Protein AF-A0A6N2VCG4-F1 (afdb_monomer_lite)

Sequence (103 aa):
MKKINLRELYPDVYTTDFFVDVTEEVYKIEYYTIANQKQARYNIDKKTKATATVQKINFGCFHKEQIENRYPQWLKTLVCSAWRKLFNKAKGRRNAAFLKHTS

Secondary structure (DSSP, 8-state):
-EEEEHHHH-TTT-SS--EEEE-HHHHHHHHHHHHHHHHHHHHHHHHHHHHHHHHHHHHHHHHHHHHHHHS-HHHHHHHHHHHHHHHHHHHHHHHHHHHTS--

Structure (mmCIF, N/CA/C/O backbone):
data_AF-A0A6N2VCG4-F1
#
_entry.id   AF-A0A6N2VCG4-F1
#
loop_
_atom_site.group_PDB
_atom_site.id
_atom_site.type_symbol
_atom_site.label_atom_id
_atom_site.label_alt_id
_atom_site.label_comp_id
_atom_site.label_asym_id
_atom_site.label_entity_id
_atom_site.label_seq_id
_atom_site.pdbx_PDB_ins_code
_atom_site.Cartn_x
_atom_site.Cartn_y
_atom_site.Cartn_z
_atom_site.occupancy
_atom_site.B_iso_or_equiv
_atom_site.auth_seq_id
_atom_site.auth_comp_id
_atom_site.auth_asym_id
_atom_site.auth_atom_id
_atom_site.pdbx_PDB_model_num
ATOM 1 N N . MET A 1 1 ? -16.880 8.796 19.935 1.00 82.56 1 MET A N 1
ATOM 2 C CA . MET A 1 1 ? -16.805 7.709 18.933 1.00 82.56 1 MET A CA 1
ATOM 3 C C . MET A 1 1 ? -16.320 8.295 17.614 1.00 82.56 1 MET A C 1
ATOM 5 O O . MET A 1 1 ? -16.488 9.494 17.403 1.00 82.56 1 M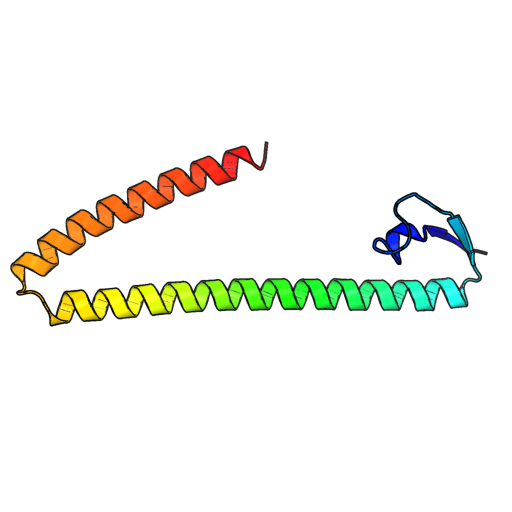ET A O 1
ATOM 9 N N . LYS A 1 2 ? -15.652 7.501 16.780 1.00 88.38 2 LYS A N 1
ATOM 10 C CA . LYS A 1 2 ? -15.103 7.887 15.476 1.00 88.38 2 LYS A CA 1
ATOM 11 C C . LYS A 1 2 ? -15.692 6.972 14.412 1.00 88.38 2 LYS A C 1
ATOM 13 O O . LYS A 1 2 ? -15.810 5.780 14.647 1.00 88.38 2 LYS A O 1
ATOM 18 N N . LYS A 1 3 ? -16.012 7.519 13.246 1.00 90.69 3 LYS A N 1
ATOM 19 C CA . LYS A 1 3 ? -16.592 6.764 12.136 1.00 90.69 3 LYS A CA 1
ATOM 20 C C . LYS A 1 3 ? -15.494 6.373 11.151 1.00 90.69 3 LYS A C 1
ATOM 22 O O . LYS A 1 3 ? -14.729 7.238 10.730 1.00 90.69 3 LYS A O 1
ATOM 27 N N . ILE A 1 4 ? -15.413 5.095 10.799 1.00 91.31 4 ILE A N 1
ATOM 28 C CA . ILE A 1 4 ? -14.426 4.557 9.848 1.00 91.31 4 ILE A CA 1
ATOM 29 C C . ILE A 1 4 ? -15.119 3.915 8.653 1.00 91.31 4 ILE A C 1
ATOM 31 O O . ILE A 1 4 ? -16.195 3.345 8.815 1.00 91.31 4 ILE A O 1
ATOM 35 N N . ASN A 1 5 ? -14.502 3.993 7.472 1.00 91.12 5 ASN A N 1
ATOM 36 C CA . ASN A 1 5 ? -14.950 3.281 6.275 1.00 91.12 5 ASN A CA 1
ATOM 37 C C . ASN A 1 5 ? -14.174 1.965 6.132 1.00 91.12 5 ASN A C 1
ATOM 39 O O . ASN A 1 5 ? -12.959 1.976 5.925 1.00 91.12 5 ASN A O 1
ATOM 43 N N . LEU A 1 6 ? -14.869 0.829 6.203 1.00 89.31 6 LEU A N 1
ATOM 44 C CA . LEU A 1 6 ? -14.235 -0.487 6.107 1.00 89.31 6 LEU A CA 1
ATOM 45 C C . LEU A 1 6 ? -13.643 -0.777 4.725 1.00 89.31 6 LEU A C 1
ATOM 47 O O . LEU A 1 6 ? -12.697 -1.553 4.637 1.00 89.31 6 LEU A O 1
ATOM 51 N N . ARG A 1 7 ? -14.120 -0.125 3.659 1.00 90.38 7 ARG A N 1
ATOM 52 C CA . ARG A 1 7 ? -13.527 -0.254 2.319 1.00 90.38 7 ARG A CA 1
ATOM 53 C C . ARG A 1 7 ? -12.099 0.278 2.255 1.00 90.38 7 ARG A C 1
ATOM 55 O O . ARG A 1 7 ? -11.276 -0.256 1.522 1.00 90.38 7 ARG A O 1
ATOM 62 N N . GLU A 1 8 ? -11.788 1.327 3.011 1.00 86.25 8 GLU A N 1
ATOM 63 C CA . GLU A 1 8 ? -10.429 1.877 3.045 1.00 86.25 8 GLU A CA 1
ATOM 64 C C . GLU A 1 8 ? -9.457 0.969 3.804 1.00 86.25 8 GLU A C 1
ATOM 66 O O . GLU A 1 8 ? -8.264 0.946 3.499 1.00 86.25 8 GLU A O 1
ATOM 71 N N . LEU A 1 9 ? -9.982 0.231 4.785 1.00 84.75 9 LEU A N 1
ATOM 72 C CA . LEU A 1 9 ? -9.235 -0.689 5.639 1.00 84.75 9 LEU A CA 1
ATOM 73 C C . LEU A 1 9 ? -9.024 -2.046 4.967 1.00 84.75 9 LEU A C 1
ATOM 75 O O . LEU A 1 9 ? -7.913 -2.568 4.936 1.00 84.75 9 LEU A O 1
ATOM 79 N N . TYR A 1 10 ? -10.092 -2.592 4.394 1.00 85.81 10 TYR A N 1
ATOM 80 C CA . TYR A 1 10 ? -10.131 -3.927 3.814 1.00 85.81 10 TYR A CA 1
ATOM 81 C C . TYR A 1 10 ? -10.778 -3.868 2.423 1.00 85.81 10 TYR A C 1
ATOM 83 O O . TYR A 1 10 ? -11.869 -4.410 2.229 1.00 85.81 10 TYR A O 1
ATOM 91 N N . PRO A 1 11 ? -10.118 -3.225 1.437 1.00 85.06 11 PRO A N 1
ATOM 92 C CA . PRO A 1 11 ? -10.665 -3.060 0.087 1.00 85.06 11 PRO A CA 1
ATOM 93 C C . PRO A 1 11 ? -10.892 -4.392 -0.640 1.00 85.06 11 PRO A C 1
ATOM 95 O O . PRO A 1 11 ? -11.699 -4.457 -1.561 1.00 85.06 11 PRO A O 1
ATOM 98 N N . ASP A 1 12 ? -10.201 -5.450 -0.211 1.00 87.62 12 ASP A N 1
ATOM 99 C CA . ASP A 1 12 ? -10.345 -6.801 -0.757 1.00 87.62 12 ASP A CA 1
ATOM 100 C C . ASP A 1 12 ? -11.586 -7.533 -0.205 1.00 87.62 12 ASP A C 1
ATOM 102 O O . ASP A 1 12 ? -12.034 -8.518 -0.785 1.00 87.62 12 ASP A O 1
ATOM 106 N N . VAL A 1 13 ? -12.147 -7.056 0.914 1.00 92.00 13 VAL A N 1
ATOM 107 C CA . VAL A 1 13 ? -13.306 -7.655 1.601 1.00 92.00 13 VAL A CA 1
ATOM 108 C C . VAL A 1 13 ? -14.566 -6.816 1.388 1.00 92.00 13 VAL A C 1
ATOM 110 O O . VAL A 1 13 ? -15.635 -7.363 1.130 1.00 92.00 13 VAL A O 1
ATOM 113 N N . TYR A 1 14 ? -14.448 -5.487 1.462 1.00 90.25 14 TYR A N 1
ATOM 114 C CA . TYR A 1 14 ? -15.559 -4.554 1.286 1.00 90.25 14 TYR A CA 1
ATOM 115 C C . TYR A 1 14 ? -15.390 -3.781 -0.017 1.00 90.25 14 TYR A C 1
ATOM 117 O O . TYR A 1 14 ? -14.531 -2.911 -0.139 1.00 90.25 14 TYR A O 1
ATOM 125 N N . THR A 1 15 ? -16.241 -4.074 -0.997 1.00 90.81 15 THR A N 1
ATOM 126 C CA . THR A 1 15 ? -16.222 -3.415 -2.312 1.00 90.81 15 THR A CA 1
ATOM 127 C C . THR A 1 15 ? -16.977 -2.085 -2.327 1.00 90.81 15 THR A C 1
ATOM 129 O O . THR A 1 15 ? -16.758 -1.255 -3.210 1.00 90.81 15 THR A O 1
ATOM 132 N N . THR A 1 16 ? -17.857 -1.870 -1.350 1.00 93.88 16 THR A N 1
ATOM 133 C CA . THR A 1 16 ? -18.690 -0.673 -1.185 1.00 93.88 16 THR A CA 1
ATOM 134 C C . THR A 1 16 ? -18.378 0.029 0.126 1.00 93.88 16 THR A C 1
ATOM 136 O O . THR A 1 16 ? -17.894 -0.595 1.069 1.00 93.88 16 THR A O 1
ATOM 139 N N . ASP A 1 17 ? -18.684 1.323 0.200 1.00 93.00 17 ASP A N 1
ATOM 140 C CA . ASP A 1 17 ? -18.466 2.099 1.418 1.00 93.00 17 ASP A CA 1
ATOM 141 C C . ASP A 1 17 ? -19.383 1.602 2.541 1.00 93.00 17 ASP A C 1
ATOM 143 O O . ASP A 1 17 ? -20.607 1.574 2.402 1.00 93.00 17 ASP A O 1
ATOM 147 N N . PHE A 1 18 ? -18.778 1.195 3.655 1.00 93.38 18 PHE A N 1
ATOM 148 C CA . PHE A 1 18 ? -19.485 0.694 4.829 1.00 93.38 18 PHE A CA 1
ATOM 149 C C . PHE A 1 18 ? -18.899 1.339 6.073 1.00 93.38 18 PHE A C 1
ATOM 151 O O . PHE A 1 18 ? -17.703 1.210 6.343 1.00 93.38 18 PHE A O 1
ATOM 158 N N . PHE A 1 19 ? -19.741 2.050 6.821 1.00 92.38 19 PHE A N 1
ATOM 159 C CA . PHE A 1 19 ? -19.283 2.866 7.933 1.00 92.38 19 PHE A CA 1
ATOM 160 C C . PHE A 1 19 ? -19.644 2.261 9.283 1.00 92.38 19 PHE A C 1
ATOM 162 O O . PHE A 1 19 ? -20.804 1.937 9.525 1.00 92.38 19 PHE A O 1
ATOM 169 N N . VAL A 1 20 ? -18.659 2.198 10.178 1.00 91.94 20 VAL A N 1
ATOM 170 C CA . VAL A 1 20 ? -18.825 1.716 11.555 1.00 91.94 20 VAL A CA 1
ATOM 171 C C . VAL A 1 20 ? -18.326 2.772 12.529 1.00 91.94 20 VAL A C 1
ATOM 173 O O . VAL A 1 20 ? -17.297 3.409 12.291 1.00 91.94 20 VAL A O 1
ATOM 176 N N . ASP A 1 21 ? -19.054 2.950 13.627 1.00 93.12 21 ASP A N 1
ATOM 177 C CA . ASP A 1 21 ? -18.611 3.768 14.748 1.00 93.12 21 ASP A CA 1
ATOM 178 C C . ASP A 1 21 ? -17.721 2.938 15.676 1.00 93.12 21 ASP A C 1
ATOM 180 O O . ASP A 1 21 ? -18.126 1.919 16.231 1.00 93.12 21 ASP A O 1
ATOM 184 N N . VAL A 1 22 ? -16.485 3.388 15.844 1.00 88.69 22 VAL A N 1
ATOM 185 C CA . VAL A 1 22 ? -15.462 2.771 16.686 1.00 88.69 22 VAL A CA 1
ATOM 186 C C . VAL A 1 22 ? -15.017 3.726 17.789 1.00 88.69 22 VAL A C 1
ATOM 188 O O . VAL A 1 22 ? -15.203 4.947 17.731 1.00 88.69 22 VAL A O 1
ATOM 191 N N . THR A 1 23 ? -14.426 3.179 18.846 1.00 93.38 23 THR A N 1
ATOM 192 C CA . THR A 1 23 ? -13.816 3.985 19.907 1.00 93.38 23 THR A CA 1
ATOM 193 C C . THR A 1 23 ? -12.500 4.600 19.425 1.00 93.38 23 THR A C 1
ATOM 195 O O . THR A 1 23 ? -11.918 4.185 18.422 1.00 93.38 23 THR A O 1
ATOM 198 N N . GLU A 1 24 ? -12.023 5.634 20.119 1.00 88.00 24 GLU A N 1
ATOM 199 C CA . GLU A 1 24 ? -10.811 6.346 19.7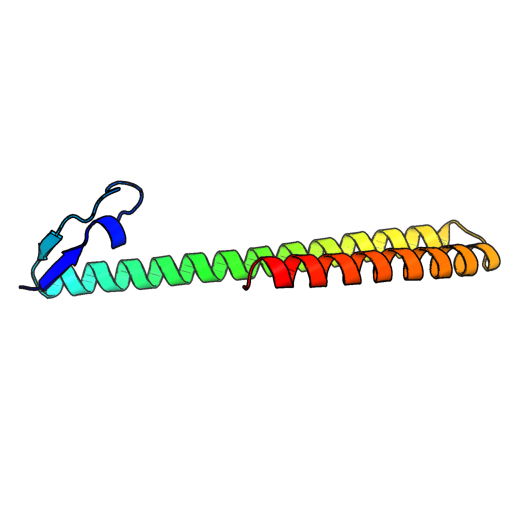02 1.00 88.00 24 GLU A CA 1
ATOM 200 C C . GLU A 1 24 ? -9.547 5.476 19.779 1.00 88.00 24 GLU A C 1
ATOM 202 O O . GLU A 1 24 ? -8.632 5.632 18.972 1.00 88.00 24 GLU A O 1
ATOM 207 N N . GLU A 1 25 ? -9.510 4.530 20.715 1.00 87.69 25 GLU A N 1
ATOM 208 C CA . GLU A 1 25 ? -8.415 3.567 20.855 1.00 87.69 25 GLU A CA 1
ATOM 209 C C . GLU A 1 25 ? -8.347 2.620 19.655 1.00 87.69 25 GLU A C 1
ATOM 211 O O . GLU A 1 25 ? -7.288 2.474 19.044 1.00 87.69 25 GLU A O 1
ATOM 216 N N . VAL A 1 26 ? -9.493 2.060 19.249 1.00 86.50 26 VAL A N 1
ATOM 217 C CA . VAL A 1 26 ? -9.597 1.192 18.066 1.00 86.50 26 VAL A CA 1
ATOM 218 C C . VAL A 1 26 ? -9.239 1.968 16.799 1.00 86.50 26 VAL A C 1
ATOM 220 O O . VAL A 1 26 ? -8.461 1.485 15.979 1.00 86.50 26 VAL A O 1
ATOM 223 N N . TYR A 1 27 ? -9.716 3.212 16.674 1.00 87.62 27 TYR A N 1
ATOM 224 C CA . TYR A 1 27 ? -9.369 4.086 15.551 1.00 87.62 27 TYR A CA 1
ATOM 225 C C . TYR A 1 27 ? -7.852 4.282 15.412 1.00 87.62 27 TYR A C 1
ATOM 227 O O . TYR A 1 27 ? -7.315 4.199 14.309 1.00 87.62 27 TYR A O 1
ATOM 235 N N . LYS A 1 28 ? -7.145 4.525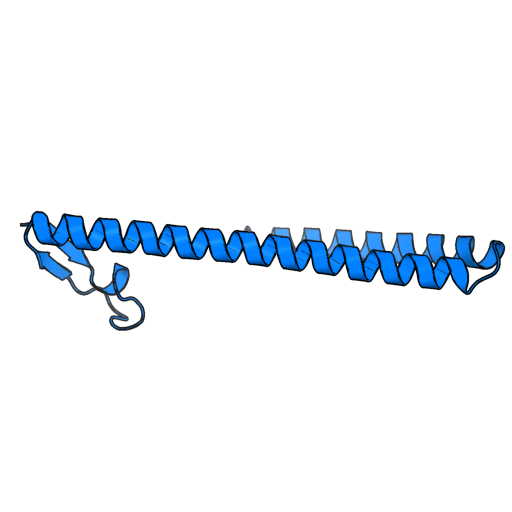 16.526 1.00 87.00 28 LYS A N 1
ATOM 236 C CA . LYS A 1 28 ? -5.687 4.719 16.521 1.00 87.00 28 LYS A CA 1
ATOM 237 C C . LYS A 1 28 ? -4.961 3.458 16.052 1.00 87.00 28 LYS A C 1
ATOM 239 O O . LYS A 1 28 ? -4.086 3.561 15.196 1.00 87.00 28 LYS A O 1
ATOM 244 N N . ILE A 1 29 ? -5.336 2.287 16.567 1.00 85.50 29 ILE A N 1
ATOM 245 C CA . ILE A 1 29 ? -4.711 1.004 16.203 1.00 85.50 29 ILE A CA 1
ATOM 246 C C . ILE A 1 29 ? -4.866 0.723 14.702 1.00 85.50 29 ILE A C 1
ATOM 248 O O . ILE A 1 29 ? -3.876 0.446 14.015 1.00 85.50 29 ILE A O 1
ATOM 252 N N . GLU A 1 30 ? -6.085 0.852 14.179 1.00 84.50 30 GLU A N 1
ATOM 253 C CA . GLU A 1 30 ? -6.382 0.630 12.758 1.00 84.50 30 GLU A CA 1
ATOM 254 C C . GLU A 1 30 ? -5.624 1.626 11.866 1.00 84.50 30 GLU A C 1
ATOM 256 O O . GLU A 1 30 ? -4.977 1.245 10.889 1.00 84.50 30 GLU A O 1
ATOM 261 N N . TYR A 1 31 ? -5.598 2.904 12.253 1.00 83.25 31 TYR A N 1
ATOM 262 C CA . TYR A 1 31 ? -4.890 3.947 11.513 1.00 83.25 31 TYR A CA 1
ATOM 263 C C . TYR A 1 31 ? -3.380 3.681 11.398 1.00 83.25 31 TYR A C 1
ATOM 265 O O . TYR A 1 31 ? -2.816 3.764 10.301 1.00 83.25 31 TYR A O 1
ATOM 273 N N . TYR A 1 32 ? -2.712 3.322 12.503 1.00 81.31 32 TYR A N 1
ATOM 274 C CA . TYR A 1 32 ? -1.281 2.992 12.479 1.00 81.31 32 TYR A CA 1
ATOM 275 C C . TYR A 1 32 ? -0.995 1.742 11.640 1.00 81.31 32 TYR A C 1
ATOM 277 O O . TYR A 1 32 ? 0.004 1.698 10.918 1.00 81.31 32 TYR A O 1
ATOM 285 N N . THR A 1 33 ? -1.887 0.752 11.682 1.00 82.62 33 THR A N 1
ATOM 286 C CA . THR A 1 33 ? -1.766 -0.473 10.883 1.00 82.62 33 THR A CA 1
ATOM 287 C C . THR A 1 33 ? -1.821 -0.159 9.388 1.00 82.62 33 THR A C 1
ATOM 289 O O . THR A 1 33 ? -0.923 -0.567 8.646 1.00 82.62 33 THR A O 1
ATOM 292 N N . ILE A 1 34 ? -2.786 0.656 8.946 1.00 82.38 34 ILE A N 1
ATOM 293 C CA . ILE A 1 34 ? -2.876 1.102 7.546 1.00 82.38 34 ILE A CA 1
ATOM 294 C C . ILE A 1 34 ? -1.632 1.890 7.132 1.00 82.38 34 ILE A C 1
ATOM 296 O O . ILE A 1 34 ? -1.090 1.660 6.049 1.00 82.38 34 ILE A O 1
ATOM 300 N N . ALA A 1 35 ? -1.187 2.841 7.959 1.00 81.44 35 ALA A N 1
ATOM 301 C CA . ALA A 1 35 ? -0.039 3.686 7.638 1.00 81.44 35 ALA A CA 1
ATOM 302 C C . ALA A 1 35 ? 1.223 2.838 7.408 1.00 81.44 35 ALA A C 1
ATOM 304 O O . ALA A 1 35 ? 1.914 3.004 6.399 1.00 81.44 35 ALA A O 1
ATOM 305 N N . ASN A 1 36 ? 1.458 1.854 8.279 1.00 81.25 36 ASN A N 1
ATOM 306 C CA . ASN A 1 36 ? 2.567 0.913 8.154 1.00 81.25 36 ASN A CA 1
ATOM 307 C C . ASN A 1 36 ? 2.438 0.024 6.906 1.00 81.25 36 ASN A C 1
ATOM 309 O O . ASN A 1 36 ? 3.414 -0.150 6.172 1.00 81.25 36 ASN A O 1
ATOM 313 N N . GLN A 1 37 ? 1.240 -0.490 6.607 1.00 82.69 37 GLN A N 1
ATOM 314 C CA . GLN A 1 37 ? 0.997 -1.283 5.396 1.00 82.69 37 GLN A CA 1
ATOM 315 C C . GLN A 1 37 ? 1.212 -0.467 4.111 1.00 82.69 37 GLN A C 1
ATOM 317 O O . GLN A 1 37 ? 1.856 -0.947 3.173 1.00 82.69 37 GLN A O 1
ATOM 322 N N . LYS A 1 38 ? 0.727 0.781 4.058 1.00 82.38 38 LYS A N 1
ATOM 323 C CA . LYS A 1 38 ? 0.944 1.698 2.925 1.00 82.38 38 LYS A CA 1
ATOM 324 C C . LYS A 1 38 ? 2.432 1.993 2.733 1.00 82.38 38 LYS A C 1
ATOM 326 O O . LYS A 1 38 ? 2.926 1.921 1.606 1.00 82.38 38 LYS A O 1
ATOM 331 N N . GLN A 1 39 ? 3.163 2.238 3.820 1.00 81.00 39 GLN A N 1
ATOM 332 C CA . GLN A 1 39 ? 4.608 2.456 3.773 1.00 81.00 39 GLN A CA 1
ATOM 333 C C . GLN A 1 39 ? 5.363 1.212 3.278 1.00 81.00 39 GLN A C 1
ATOM 335 O O . GLN A 1 39 ? 6.277 1.327 2.458 1.00 81.00 39 GLN A O 1
ATOM 340 N N . ALA A 1 40 ? 4.964 0.015 3.715 1.00 78.56 40 ALA A N 1
ATOM 341 C CA . ALA A 1 40 ? 5.544 -1.240 3.243 1.00 78.56 40 ALA A CA 1
ATOM 342 C C . ALA A 1 40 ? 5.316 -1.444 1.735 1.00 78.56 40 ALA A C 1
ATOM 344 O O . ALA A 1 40 ? 6.264 -1.756 1.011 1.00 78.56 40 ALA A O 1
ATOM 345 N N . ARG A 1 41 ? 4.096 -1.186 1.237 1.00 76.00 41 ARG A N 1
ATOM 346 C CA . ARG A 1 41 ? 3.784 -1.238 -0.205 1.00 76.00 41 ARG A CA 1
ATOM 347 C C . ARG A 1 41 ? 4.640 -0.253 -1.009 1.00 76.00 41 ARG A C 1
ATOM 349 O O . ARG A 1 41 ? 5.208 -0.643 -2.028 1.00 76.00 41 ARG A O 1
ATOM 356 N N . TYR A 1 42 ? 4.802 0.983 -0.532 1.00 75.25 42 TYR A N 1
ATOM 357 C CA . TYR A 1 42 ? 5.675 1.978 -1.170 1.00 75.25 42 TYR A CA 1
ATOM 358 C C . TYR A 1 42 ? 7.140 1.515 -1.242 1.00 75.25 42 TYR A C 1
ATOM 360 O O . TYR A 1 42 ? 7.796 1.637 -2.279 1.00 75.25 42 TYR A O 1
ATOM 368 N N . ASN A 1 43 ? 7.654 0.924 -0.162 1.00 77.31 43 ASN A N 1
ATOM 369 C CA . ASN A 1 43 ? 9.027 0.422 -0.118 1.00 77.31 43 ASN A CA 1
ATOM 370 C C . ASN A 1 43 ? 9.250 -0.755 -1.092 1.00 77.31 43 ASN A C 1
ATOM 372 O O . ASN A 1 43 ? 10.309 -0.834 -1.722 1.00 77.31 43 ASN A O 1
ATOM 376 N N . ILE A 1 44 ? 8.256 -1.63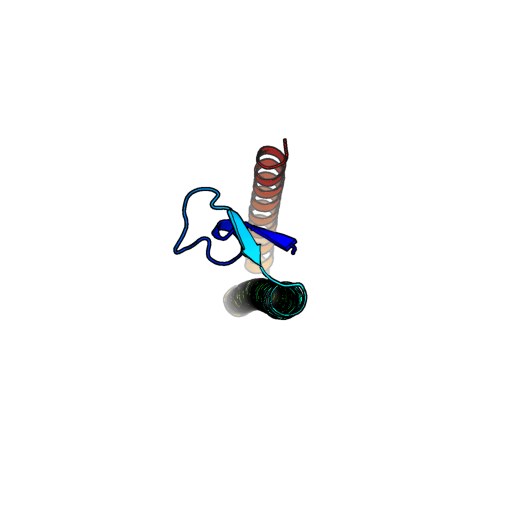7 -1.263 1.00 75.25 44 ILE A N 1
ATOM 377 C CA . ILE A 1 44 ? 8.291 -2.732 -2.248 1.00 75.25 44 ILE A CA 1
ATOM 378 C C . ILE A 1 44 ? 8.297 -2.179 -3.679 1.00 75.25 44 ILE A C 1
ATOM 380 O O . ILE A 1 44 ? 9.135 -2.581 -4.488 1.00 75.25 44 ILE A O 1
ATOM 384 N N . ASP A 1 45 ? 7.420 -1.226 -3.997 1.00 68.19 45 ASP A N 1
ATOM 385 C CA . ASP A 1 45 ? 7.373 -0.578 -5.316 1.00 68.19 45 ASP A CA 1
ATOM 386 C C . ASP A 1 45 ? 8.706 0.119 -5.660 1.00 68.19 45 ASP A C 1
ATOM 388 O O . ASP A 1 45 ? 9.259 -0.053 -6.748 1.00 68.19 45 ASP A O 1
ATOM 392 N N . LYS A 1 46 ? 9.316 0.815 -4.695 1.00 70.81 46 LYS A N 1
ATOM 393 C CA . LYS A 1 46 ? 10.640 1.426 -4.879 1.00 70.81 46 LYS A CA 1
ATOM 394 C C . LYS A 1 46 ? 11.728 0.382 -5.151 1.00 70.81 46 LYS A C 1
ATOM 396 O O . LYS A 1 46 ? 12.549 0.574 -6.051 1.00 70.81 46 LYS A O 1
ATOM 401 N N . LYS A 1 47 ? 11.734 -0.732 -4.407 1.00 66.88 47 LYS A N 1
ATOM 402 C CA . LYS A 1 47 ? 12.701 -1.827 -4.596 1.00 66.88 47 LYS A CA 1
ATOM 403 C C . LYS A 1 47 ? 12.520 -2.500 -5.958 1.00 66.88 47 LYS A C 1
ATOM 405 O O . LYS A 1 47 ? 13.505 -2.701 -6.660 1.00 66.88 47 LYS A O 1
ATOM 410 N N . THR A 1 48 ? 11.286 -2.777 -6.375 1.00 64.88 48 THR A N 1
ATOM 411 C CA . THR A 1 48 ? 10.994 -3.401 -7.679 1.00 64.88 48 THR A CA 1
ATOM 412 C C . THR A 1 48 ? 11.361 -2.491 -8.854 1.00 64.88 48 THR A C 1
ATOM 414 O O . THR A 1 48 ? 11.987 -2.956 -9.808 1.00 64.88 48 THR A O 1
ATOM 417 N N . LYS A 1 49 ? 11.095 -1.180 -8.767 1.00 61.41 49 LYS A N 1
ATOM 418 C CA . LYS A 1 49 ? 11.548 -0.186 -9.760 1.00 61.41 49 LYS A CA 1
ATOM 419 C C . LYS A 1 49 ? 13.073 -0.096 -9.843 1.00 61.41 49 LYS A C 1
ATOM 421 O O . LYS A 1 49 ? 13.623 -0.038 -10.948 1.00 61.41 49 LYS A O 1
ATOM 426 N N . ALA A 1 50 ? 13.765 -0.134 -8.704 1.00 61.56 50 ALA A N 1
ATOM 427 C CA . ALA A 1 50 ? 15.225 -0.165 -8.665 1.00 61.56 50 ALA A CA 1
ATOM 428 C C . ALA A 1 50 ? 15.778 -1.454 -9.304 1.00 61.56 50 ALA A C 1
ATOM 430 O O . ALA A 1 50 ? 16.651 -1.383 -10.168 1.00 61.56 50 ALA A O 1
ATOM 431 N N . THR A 1 51 ? 15.215 -2.622 -8.980 1.00 61.59 51 THR A N 1
ATOM 432 C CA . THR A 1 51 ? 15.627 -3.913 -9.555 1.00 61.59 51 THR A CA 1
ATOM 433 C C . THR A 1 51 ? 15.368 -3.993 -11.062 1.00 61.59 51 THR A C 1
ATOM 435 O O . THR A 1 51 ? 16.256 -4.404 -11.806 1.00 61.59 51 THR A O 1
ATOM 438 N N . ALA A 1 52 ? 14.209 -3.533 -11.547 1.00 61.03 52 ALA A N 1
ATOM 439 C CA . ALA A 1 52 ? 13.907 -3.483 -12.981 1.00 61.03 52 ALA A CA 1
ATOM 440 C C . ALA A 1 52 ? 14.858 -2.545 -13.750 1.00 61.03 52 ALA A C 1
ATOM 442 O O . ALA A 1 52 ? 15.172 -2.782 -14.919 1.00 61.03 52 ALA A O 1
ATOM 443 N N . THR A 1 53 ? 15.338 -1.484 -13.094 1.00 57.72 53 THR A N 1
ATOM 444 C CA . THR A 1 53 ? 16.321 -0.552 -13.663 1.00 57.72 53 THR A CA 1
ATOM 445 C C . THR A 1 53 ? 17.710 -1.188 -13.738 1.00 57.72 53 THR A C 1
ATOM 447 O O . THR A 1 53 ? 18.335 -1.148 -14.796 1.00 57.72 53 THR A O 1
ATOM 450 N N . VAL A 1 54 ? 18.162 -1.849 -12.667 1.00 60.91 54 VAL A N 1
ATOM 451 C CA . VAL A 1 54 ? 19.449 -2.568 -12.632 1.00 60.91 54 VAL A CA 1
ATOM 452 C C . V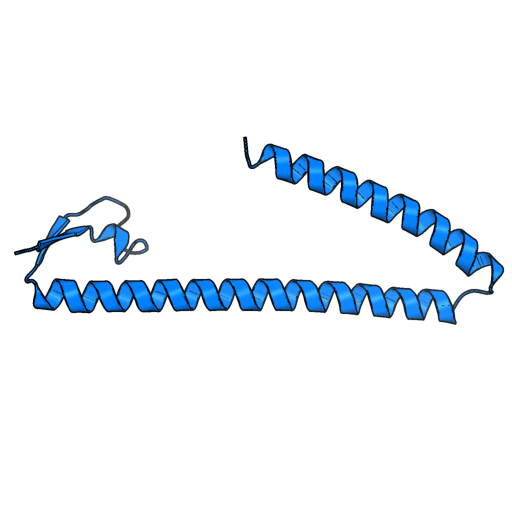AL A 1 54 ? 19.481 -3.709 -13.651 1.00 60.91 54 VAL A C 1
ATOM 454 O O . VAL A 1 54 ? 20.440 -3.825 -14.409 1.00 60.91 54 VAL A O 1
ATOM 457 N N . GLN A 1 55 ? 18.411 -4.503 -13.757 1.00 58.94 55 GLN A N 1
ATOM 458 C CA . GLN A 1 55 ? 18.329 -5.572 -14.757 1.00 58.94 55 GLN A CA 1
ATOM 459 C C . GLN A 1 55 ? 18.422 -5.027 -16.190 1.00 58.94 55 GLN A C 1
ATOM 461 O O . GLN A 1 55 ? 19.180 -5.563 -16.996 1.00 58.94 55 GLN A O 1
ATOM 466 N N . LYS A 1 56 ? 17.730 -3.923 -16.513 1.00 60.53 56 LYS A N 1
ATOM 467 C CA . LYS A 1 56 ? 17.842 -3.270 -17.833 1.00 60.53 56 LYS A CA 1
ATOM 468 C C . LYS A 1 56 ? 19.264 -2.795 -18.142 1.00 60.53 56 LYS A C 1
ATOM 470 O O . LYS A 1 56 ? 19.691 -2.902 -19.291 1.00 60.53 56 LYS A O 1
ATOM 475 N N . ILE A 1 57 ? 19.985 -2.280 -17.145 1.00 60.59 57 ILE A N 1
ATOM 476 C CA . ILE A 1 57 ? 21.382 -1.850 -17.301 1.00 60.59 57 ILE A CA 1
ATOM 477 C C . ILE A 1 57 ? 22.284 -3.062 -17.557 1.00 60.59 57 ILE A C 1
ATOM 479 O O . ILE A 1 57 ? 23.070 -3.033 -18.501 1.00 60.59 57 ILE A O 1
ATOM 483 N N . ASN A 1 58 ? 22.108 -4.152 -16.807 1.00 56.41 58 ASN A N 1
ATOM 484 C CA . ASN A 1 58 ? 22.895 -5.378 -16.974 1.00 56.41 58 ASN A CA 1
ATOM 485 C C . ASN A 1 58 ? 22.679 -6.025 -18.352 1.00 56.41 58 ASN A C 1
ATOM 487 O O . ASN A 1 58 ? 23.652 -6.351 -19.030 1.00 56.41 58 ASN A O 1
ATOM 491 N N . PHE A 1 59 ? 21.428 -6.134 -18.822 1.00 49.47 59 PHE A N 1
ATOM 492 C CA . PHE A 1 59 ? 21.137 -6.637 -20.174 1.00 49.47 59 PHE A CA 1
ATOM 493 C C . PHE A 1 59 ? 21.741 -5.753 -21.275 1.00 49.47 59 PHE A C 1
ATOM 495 O O . PHE A 1 59 ? 22.235 -6.274 -22.278 1.00 49.47 59 PHE A O 1
ATOM 502 N N . GLY A 1 60 ? 21.724 -4.427 -21.089 1.00 57.56 60 GLY A N 1
ATOM 503 C CA . GLY A 1 60 ? 22.349 -3.478 -22.011 1.00 57.56 60 GLY A CA 1
ATOM 504 C C . GLY A 1 60 ? 23.877 -3.576 -22.030 1.00 57.56 60 GLY A C 1
ATOM 505 O O . GLY A 1 60 ? 24.474 -3.518 -23.104 1.00 57.56 60 GLY A O 1
ATOM 506 N N . CYS A 1 61 ? 24.503 -3.767 -20.865 1.00 58.81 61 CYS A N 1
ATOM 507 C CA . CYS A 1 61 ? 25.953 -3.914 -20.726 1.00 58.81 61 CYS A CA 1
ATOM 508 C C . CYS A 1 61 ? 26.456 -5.212 -21.370 1.00 58.81 61 CYS A C 1
ATOM 510 O O . CYS A 1 61 ? 27.380 -5.173 -22.179 1.00 58.81 61 CYS A O 1
ATOM 512 N N . PHE A 1 62 ? 25.774 -6.333 -21.112 1.00 52.88 62 PHE A N 1
ATO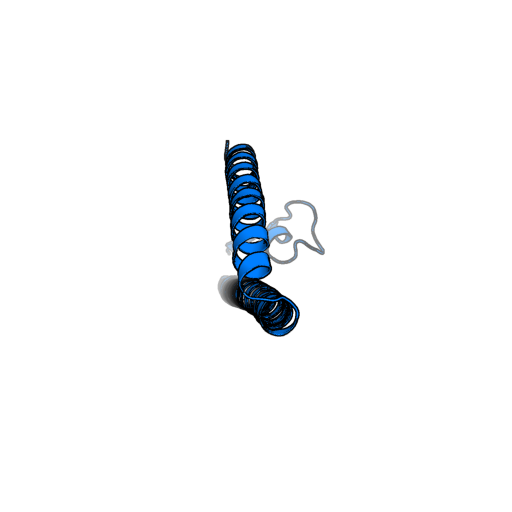M 513 C CA . PHE A 1 62 ? 26.114 -7.633 -21.695 1.00 52.88 62 PHE A CA 1
ATOM 514 C C . PHE A 1 62 ? 26.027 -7.627 -23.229 1.00 52.88 62 PHE A C 1
ATOM 516 O O . PHE A 1 62 ? 26.922 -8.116 -23.914 1.00 52.88 62 PHE A O 1
ATOM 523 N N . HIS A 1 63 ? 24.983 -7.012 -23.799 1.00 58.75 63 HIS A N 1
ATOM 524 C CA . HIS A 1 63 ? 24.867 -6.883 -25.257 1.00 58.75 63 HIS A CA 1
ATOM 525 C C . HIS A 1 63 ? 25.961 -5.995 -25.858 1.00 58.75 63 HIS A C 1
ATOM 527 O O . HIS A 1 63 ? 26.443 -6.284 -26.953 1.00 58.75 63 HIS A O 1
ATOM 533 N N . LYS A 1 64 ? 26.367 -4.928 -25.160 1.00 60.75 64 LYS A N 1
ATOM 534 C CA . LYS A 1 64 ? 27.445 -4.046 -25.616 1.00 60.75 64 LYS A CA 1
ATOM 535 C C . LYS A 1 64 ? 28.785 -4.788 -25.673 1.00 60.75 64 LYS A C 1
ATOM 537 O O . LYS A 1 64 ? 29.431 -4.750 -26.716 1.00 60.75 64 LYS A O 1
ATOM 542 N N . GLU A 1 65 ? 29.150 -5.517 -24.618 1.00 63.03 65 GLU A N 1
ATOM 543 C CA . GLU A 1 65 ? 30.380 -6.326 -24.588 1.00 63.03 65 GLU A CA 1
ATOM 544 C C . GLU A 1 65 ? 30.384 -7.428 -25.656 1.00 63.03 65 GLU A C 1
ATOM 546 O O . GLU A 1 65 ? 31.398 -7.641 -26.320 1.00 63.03 65 GLU A O 1
ATOM 551 N N . GLN A 1 66 ? 29.249 -8.094 -25.899 1.00 60.56 66 GLN A N 1
ATOM 552 C CA . GLN A 1 66 ? 29.166 -9.099 -26.965 1.00 60.56 66 GLN A CA 1
ATOM 553 C C . GLN A 1 66 ? 29.349 -8.505 -28.367 1.00 60.56 66 GLN A C 1
ATOM 555 O O . GLN A 1 66 ? 30.010 -9.113 -29.211 1.00 60.56 66 GLN A O 1
ATOM 560 N N . ILE A 1 67 ? 28.786 -7.324 -28.631 1.00 62.06 67 ILE A N 1
ATOM 561 C CA . ILE A 1 67 ? 28.952 -6.632 -29.917 1.00 62.06 67 ILE A CA 1
ATOM 562 C C . ILE A 1 67 ? 30.402 -6.153 -30.083 1.00 62.06 67 ILE A C 1
ATOM 564 O O . ILE A 1 67 ? 30.970 -6.274 -31.169 1.00 62.06 67 ILE A O 1
ATOM 568 N N . GLU A 1 68 ? 31.020 -5.645 -29.015 1.00 61.72 68 GLU A N 1
ATOM 569 C CA . GLU A 1 68 ? 32.402 -5.161 -29.036 1.00 61.72 68 GLU A CA 1
ATOM 570 C C . GLU A 1 68 ? 33.431 -6.295 -29.175 1.00 61.72 68 GLU A C 1
ATOM 572 O O . GLU A 1 68 ? 34.453 -6.091 -29.828 1.00 61.72 68 GLU A O 1
ATOM 577 N N . ASN A 1 69 ? 33.163 -7.495 -28.658 1.00 64.31 69 ASN A N 1
ATOM 578 C CA . ASN A 1 69 ? 34.093 -8.625 -28.770 1.00 64.31 69 ASN A CA 1
ATOM 579 C C . ASN A 1 69 ? 33.919 -9.456 -30.053 1.00 64.31 69 ASN A C 1
ATOM 581 O O . ASN A 1 69 ? 34.848 -10.154 -30.450 1.00 64.31 69 ASN A O 1
ATOM 585 N N . ARG A 1 70 ? 32.755 -9.395 -30.722 1.00 62.69 70 ARG A N 1
ATOM 586 C CA . ARG A 1 70 ? 32.445 -10.252 -31.885 1.00 62.69 70 ARG A CA 1
ATOM 587 C C . ARG A 1 70 ? 32.750 -9.621 -33.249 1.00 62.69 70 ARG A C 1
ATOM 589 O O . ARG A 1 70 ? 32.947 -10.361 -34.208 1.00 62.69 70 ARG A O 1
ATOM 596 N N . TYR A 1 71 ? 32.784 -8.293 -33.368 1.00 57.34 71 TYR A N 1
ATOM 597 C CA . TYR A 1 71 ? 32.883 -7.628 -34.675 1.00 57.34 71 TYR A CA 1
ATOM 598 C C . TYR A 1 71 ? 34.173 -6.811 -34.853 1.00 57.34 71 TYR A C 1
ATOM 600 O O . TYR A 1 71 ? 34.607 -6.149 -33.912 1.00 57.34 71 TYR A O 1
ATOM 608 N N . PRO A 1 72 ? 34.778 -6.788 -36.058 1.00 67.12 72 PRO A N 1
ATOM 609 C CA . PRO A 1 72 ? 35.938 -5.945 -36.353 1.00 67.12 72 PRO A CA 1
ATOM 610 C C . PRO A 1 72 ? 35.601 -4.444 -36.258 1.00 67.12 72 PRO A C 1
ATOM 612 O O . PRO A 1 72 ? 34.445 -4.041 -36.400 1.00 67.12 72 PRO A O 1
ATOM 615 N N . GLN A 1 73 ? 36.618 -3.604 -36.020 1.00 64.44 73 GLN A N 1
ATOM 616 C CA . GLN A 1 73 ? 36.490 -2.181 -35.645 1.00 64.44 73 GLN A CA 1
ATOM 617 C C . GLN A 1 73 ? 35.510 -1.372 -36.522 1.00 64.44 73 GLN A C 1
ATOM 619 O O . GLN A 1 73 ? 34.752 -0.552 -36.009 1.00 64.44 73 GLN A O 1
ATOM 624 N N . TRP A 1 74 ? 35.486 -1.623 -37.835 1.00 61.25 74 TRP A N 1
ATOM 625 C CA . TRP A 1 74 ? 34.632 -0.910 -38.793 1.00 61.25 74 TRP A CA 1
ATOM 626 C C . TRP A 1 74 ? 33.140 -1.280 -38.673 1.00 61.25 74 TRP A C 1
ATOM 628 O O . TRP A 1 74 ? 32.271 -0.416 -38.809 1.00 61.25 74 TRP A O 1
ATOM 638 N N . LEU A 1 75 ? 32.831 -2.537 -38.331 1.00 61.34 75 LEU A N 1
ATOM 639 C CA . LEU A 1 75 ? 31.468 -3.016 -38.077 1.00 61.34 75 LEU A CA 1
ATOM 640 C C . LEU A 1 75 ? 30.916 -2.471 -36.751 1.00 61.34 75 LEU A C 1
ATOM 642 O O . LEU A 1 75 ? 29.731 -2.141 -36.679 1.00 61.34 75 LEU A O 1
ATOM 646 N N . LYS A 1 76 ? 31.769 -2.283 -35.730 1.00 60.25 76 LYS A N 1
ATOM 647 C CA . LYS A 1 76 ? 31.376 -1.655 -34.452 1.00 60.25 76 LYS A CA 1
ATOM 648 C C . LYS A 1 76 ? 30.806 -0.253 -34.669 1.00 60.25 76 LYS A C 1
ATOM 650 O O . LYS A 1 76 ? 29.778 0.084 -34.085 1.00 60.25 76 LYS A O 1
ATOM 655 N N . THR A 1 77 ? 31.420 0.545 -35.543 1.00 65.38 77 THR A N 1
ATOM 656 C CA . THR A 1 77 ? 30.969 1.911 -35.858 1.00 65.38 77 THR A CA 1
ATOM 657 C C . THR A 1 77 ? 29.618 1.912 -36.575 1.00 65.38 77 THR A C 1
ATOM 659 O O . THR A 1 77 ? 28.721 2.683 -36.215 1.00 65.38 77 THR A O 1
ATOM 662 N N . LEU A 1 78 ? 29.435 1.007 -37.543 1.00 64.38 78 LEU A N 1
ATOM 663 C CA . LEU A 1 78 ? 28.191 0.888 -38.304 1.00 64.38 78 LEU A CA 1
ATOM 664 C C . LEU A 1 78 ? 27.023 0.459 -37.397 1.00 64.38 78 LEU A C 1
ATOM 666 O O . LEU A 1 78 ? 25.991 1.135 -37.358 1.00 64.38 78 LEU A O 1
ATOM 670 N N . VAL A 1 79 ? 27.223 -0.590 -36.590 1.00 61.50 79 VAL A N 1
ATOM 671 C CA . VAL A 1 79 ? 26.223 -1.105 -35.639 1.00 61.50 79 VAL A CA 1
ATOM 672 C C . VAL A 1 79 ? 25.915 -0.071 -34.551 1.00 61.50 79 VAL A C 1
ATOM 674 O O . VAL A 1 79 ? 24.743 0.188 -34.284 1.00 61.50 79 VAL A O 1
ATOM 677 N N . CYS A 1 80 ? 26.919 0.613 -33.986 1.00 63.19 80 CYS A N 1
ATOM 678 C CA . CYS A 1 80 ? 26.703 1.677 -32.997 1.00 63.19 80 CYS A CA 1
ATOM 679 C C . CYS A 1 80 ? 25.853 2.835 -33.543 1.00 63.19 80 CYS A C 1
ATOM 681 O O . CYS A 1 80 ? 24.977 3.344 -32.838 1.00 63.19 80 CYS A O 1
ATOM 683 N N . SER A 1 81 ? 26.083 3.256 -34.792 1.00 64.25 81 SER A N 1
ATOM 684 C CA . SER A 1 81 ? 25.341 4.365 -35.407 1.00 64.25 81 SER A CA 1
ATOM 685 C C . SER A 1 81 ? 23.870 4.011 -35.673 1.00 64.25 81 SER A C 1
ATOM 687 O O . SER A 1 81 ? 22.970 4.804 -35.367 1.00 64.25 81 SER A O 1
ATOM 689 N N . ALA A 1 82 ? 23.609 2.794 -36.159 1.00 64.25 82 ALA A N 1
ATOM 690 C CA . ALA A 1 82 ? 22.265 2.275 -36.388 1.00 64.25 82 ALA A CA 1
ATOM 691 C C . ALA A 1 82 ? 21.516 2.052 -35.064 1.00 64.25 82 ALA A C 1
ATOM 693 O O . ALA A 1 82 ? 20.354 2.446 -34.922 1.00 64.25 82 ALA A O 1
ATOM 694 N N . TRP A 1 83 ? 22.198 1.503 -34.055 1.00 61.66 83 TRP A N 1
ATOM 695 C CA . TRP A 1 83 ? 21.602 1.224 -32.752 1.00 61.66 83 TRP A CA 1
ATOM 696 C C . TRP A 1 83 ? 21.271 2.508 -31.984 1.00 61.66 83 TRP A C 1
ATOM 698 O O . TRP A 1 83 ? 20.187 2.619 -31.410 1.00 61.66 83 TRP A O 1
ATOM 708 N N . ARG A 1 84 ? 22.122 3.542 -32.070 1.00 63.25 84 ARG A N 1
ATOM 709 C CA . ARG A 1 84 ? 21.849 4.872 -31.498 1.00 63.25 84 ARG A CA 1
ATOM 710 C C . ARG A 1 84 ? 20.611 5.523 -32.133 1.00 63.25 84 ARG A C 1
ATOM 712 O O . ARG A 1 84 ? 19.786 6.082 -31.410 1.00 63.25 84 ARG A O 1
ATOM 719 N N . LYS A 1 85 ? 20.422 5.395 -33.455 1.00 66.38 85 LYS A N 1
ATOM 720 C CA . LYS A 1 85 ? 19.205 5.866 -34.152 1.00 66.38 85 LYS A CA 1
ATOM 721 C C . LYS A 1 85 ? 17.949 5.120 -33.689 1.00 66.38 85 LYS A C 1
ATOM 723 O O . LYS A 1 85 ? 16.938 5.760 -33.394 1.00 66.38 85 LYS A O 1
ATOM 728 N N . LEU A 1 86 ? 18.009 3.792 -33.572 1.00 59.22 86 LEU A N 1
ATOM 729 C CA . LEU A 1 86 ? 16.880 2.974 -33.111 1.00 59.22 86 LEU A CA 1
ATOM 730 C C . LEU A 1 86 ? 16.514 3.258 -31.646 1.00 59.22 86 LEU A C 1
ATOM 732 O O . LEU A 1 86 ? 15.336 3.435 -31.327 1.00 59.22 86 LEU A O 1
ATOM 736 N N . PHE A 1 87 ? 17.507 3.384 -30.764 1.00 57.06 87 PHE A N 1
ATOM 737 C CA . PHE A 1 87 ? 17.285 3.654 -29.344 1.00 57.06 87 PHE A CA 1
ATOM 738 C C . PHE A 1 87 ? 16.700 5.054 -29.101 1.00 57.06 87 PHE A C 1
ATOM 740 O O . PHE A 1 87 ? 15.770 5.207 -28.304 1.00 57.06 87 PHE A O 1
ATOM 747 N N . ASN A 1 88 ? 17.168 6.066 -29.840 1.00 58.88 88 ASN A N 1
ATOM 748 C CA . ASN A 1 88 ? 16.624 7.426 -29.770 1.00 58.88 88 ASN A CA 1
ATOM 749 C C . ASN A 1 88 ? 15.196 7.510 -30.339 1.00 58.88 88 ASN A C 1
ATOM 751 O O . ASN A 1 88 ? 14.334 8.147 -29.731 1.00 58.88 88 ASN A O 1
ATOM 755 N N . LYS A 1 89 ? 14.893 6.782 -31.425 1.00 58.09 89 LYS A N 1
ATOM 756 C CA . LYS A 1 89 ? 13.525 6.663 -31.965 1.00 58.09 89 LYS A CA 1
ATOM 757 C C . LYS A 1 89 ? 12.570 5.989 -30.969 1.00 58.09 89 LYS A C 1
ATOM 759 O O . LYS A 1 89 ? 11.424 6.414 -30.822 1.00 58.09 89 LYS A O 1
ATOM 764 N N . ALA A 1 90 ? 13.047 4.985 -30.231 1.00 54.28 90 ALA A N 1
ATOM 765 C CA . ALA A 1 90 ? 12.281 4.314 -29.181 1.00 54.28 90 ALA A CA 1
ATOM 766 C C . ALA A 1 90 ? 12.096 5.165 -27.908 1.00 54.28 90 ALA A C 1
ATOM 768 O O . ALA A 1 90 ? 11.099 4.993 -27.206 1.00 54.28 90 ALA A O 1
ATOM 769 N N . LYS A 1 91 ? 13.025 6.075 -27.579 1.00 55.31 91 LYS A N 1
ATOM 770 C CA . LYS A 1 91 ? 12.844 7.052 -26.486 1.00 55.31 91 LYS A CA 1
ATOM 771 C C . LYS A 1 91 ? 11.783 8.105 -26.827 1.00 55.31 91 LYS A C 1
ATOM 773 O O . LYS A 1 91 ? 10.916 8.356 -25.997 1.00 55.31 91 LYS A O 1
ATOM 778 N N . GLY A 1 92 ? 11.779 8.639 -28.053 1.00 56.34 92 GLY A N 1
ATOM 779 C CA . GLY A 1 92 ? 10.767 9.611 -28.499 1.00 56.34 92 GLY A CA 1
ATOM 780 C C . GLY A 1 92 ? 9.332 9.068 -28.446 1.00 56.34 92 GLY A C 1
ATOM 781 O O . GLY A 1 92 ? 8.427 9.746 -27.968 1.00 56.34 92 GLY A O 1
ATOM 782 N N . ARG A 1 93 ? 9.130 7.800 -28.834 1.00 52.44 93 ARG A N 1
ATOM 783 C CA . ARG A 1 93 ? 7.816 7.132 -28.744 1.00 52.44 93 ARG A CA 1
ATOM 784 C C . ARG A 1 93 ? 7.341 6.901 -27.304 1.00 52.44 93 ARG A C 1
ATOM 786 O O . ARG A 1 93 ? 6.148 6.994 -27.043 1.00 52.44 93 ARG A O 1
ATOM 793 N N . ARG A 1 94 ? 8.258 6.627 -26.367 1.00 49.66 94 ARG A N 1
ATOM 794 C CA . ARG A 1 94 ? 7.929 6.435 -24.942 1.00 49.66 94 ARG A CA 1
ATOM 795 C C . ARG A 1 94 ? 7.507 7.735 -24.260 1.00 49.66 94 ARG A C 1
ATOM 797 O O . ARG A 1 94 ? 6.544 7.717 -23.506 1.00 49.66 94 ARG A O 1
ATOM 804 N N . ASN A 1 95 ? 8.157 8.854 -24.578 1.00 49.22 95 ASN A N 1
ATOM 805 C CA . ASN A 1 95 ? 7.771 10.166 -24.047 1.00 49.22 95 ASN A CA 1
ATOM 806 C C . ASN A 1 95 ? 6.390 10.610 -24.566 1.00 49.22 95 ASN A C 1
ATOM 808 O O . ASN A 1 95 ? 5.597 11.155 -23.805 1.00 49.22 95 ASN A O 1
ATOM 812 N N . ALA A 1 96 ? 6.062 10.298 -25.825 1.00 50.41 96 ALA A N 1
ATOM 813 C CA . ALA A 1 96 ? 4.736 10.558 -26.390 1.00 50.41 96 ALA A CA 1
ATOM 814 C C . ALA A 1 96 ? 3.628 9.673 -25.784 1.00 50.41 96 ALA A C 1
ATOM 816 O O . ALA A 1 96 ? 2.487 10.109 -25.681 1.00 50.41 96 ALA A O 1
ATOM 817 N N . ALA A 1 97 ? 3.945 8.437 -25.381 1.00 45.59 97 ALA A N 1
ATOM 818 C CA . ALA A 1 97 ? 3.002 7.555 -24.689 1.00 45.59 97 ALA A CA 1
ATOM 819 C C . ALA A 1 97 ? 2.779 7.973 -23.225 1.00 45.59 97 ALA A C 1
ATOM 821 O O . ALA A 1 97 ? 1.664 7.864 -22.726 1.00 45.59 97 ALA A O 1
ATOM 822 N N . PHE A 1 98 ? 3.815 8.492 -22.556 1.00 36.28 98 PHE A N 1
ATOM 823 C CA . PHE A 1 98 ? 3.712 8.993 -21.183 1.00 36.28 98 PHE A CA 1
ATOM 824 C C . PHE A 1 98 ? 2.821 10.243 -21.098 1.00 36.28 98 PHE A C 1
ATOM 826 O O . PHE A 1 98 ? 1.991 10.335 -20.202 1.00 36.28 98 PHE A O 1
ATOM 833 N N . LEU A 1 99 ? 2.911 11.145 -22.084 1.00 42.09 99 LEU A N 1
ATOM 834 C CA . LEU A 1 99 ? 2.093 12.365 -22.152 1.00 42.09 99 LEU A CA 1
ATOM 835 C C . LEU A 1 99 ? 0.592 12.090 -22.386 1.00 42.09 99 LEU A C 1
ATOM 837 O O . LEU A 1 99 ? -0.244 12.906 -22.024 1.00 42.09 99 LEU A O 1
ATOM 841 N N . LYS A 1 100 ? 0.234 10.935 -22.968 1.00 48.62 100 LYS A N 1
ATOM 842 C CA . LYS A 1 100 ? -1.168 10.540 -23.211 1.00 48.62 100 LYS A CA 1
ATOM 843 C C . LYS A 1 100 ? -1.871 9.941 -21.990 1.00 48.62 100 LYS A C 1
ATOM 845 O O . LYS A 1 100 ? -3.085 9.809 -22.016 1.00 48.62 100 LYS A O 1
ATOM 850 N N . HIS A 1 101 ? -1.127 9.563 -20.951 1.00 43.16 101 HIS A N 1
ATOM 851 C CA . HIS A 1 101 ? -1.678 9.018 -19.704 1.00 43.16 101 HIS A CA 1
ATOM 852 C C . HIS A 1 101 ? -1.762 10.053 -18.573 1.00 43.16 101 HIS A C 1
ATOM 854 O O . HIS A 1 101 ? -2.218 9.722 -17.482 1.00 43.16 101 HIS A O 1
ATOM 860 N N . THR A 1 102 ? -1.314 11.286 -18.816 1.00 45.41 102 THR A N 1
ATOM 861 C CA . THR A 1 102 ? -1.295 12.380 -17.835 1.00 45.41 102 THR A CA 1
ATOM 862 C C . THR A 1 102 ? -2.108 13.594 -18.292 1.00 45.41 102 THR A C 1
ATOM 864 O O . THR A 1 102 ? -1.798 14.707 -17.877 1.00 45.41 102 THR A O 1
ATOM 867 N N . SER A 1 103 ? -3.099 13.399 -19.168 1.00 41.62 103 SER A N 1
ATOM 868 C CA . SER A 1 103 ? -4.006 14.454 -19.631 1.00 41.62 103 SER A CA 1
ATOM 869 C C . SER A 1 103 ? -5.452 14.098 -19.340 1.00 41.62 103 SER A C 1
ATOM 871 O O . SER A 1 103 ? -5.769 12.890 -19.409 1.00 41.62 103 SER A O 1
#

Radius of gyration: 25.12 Å; chains: 1; bounding box: 56×25×60 Å

pLDDT: mean 70.17, std 15.27, range [36.28, 93.88]

Foldseek 3Di:
DDKDFVCLQCVVVDVDTDIDDDDPVVVVVSVVVSVVVVVVVVVVVVVVVVVVVVVVVVVVVVVLVCLVVPDPPVVNVVCVVVVVVVVVVVVVVVVVVVVVVVD